Protein AF-A0A6L7IL02-F1 (afdb_monomer_lite)

Secondary structure (DSSP, 8-state):
-PPPHHHHHTSHHHHHHHTT--HHHHHHH--S-EEEE-SSEEEEEEEEEGGGTEEEEEEEEEETTEEEEEEE-

pLDDT: mean 82.88, std 12.12, range [37.5, 94.38]

Sequence (73 aa):
MKKSVIGFLDSEDFEKNIKGKRIEEIEKVLDFPLEKKCNEECIFILERYFFGLFRKRLYLYFHKGLVRDYFIG

Radius of gyration: 12.24 Å; chains: 1; bounding box: 36×22×29 Å

Foldseek 3Di:
DDDDPVVVCPDPVNVVLAFFDAPVSVVVVDPFDWDDDDQFKTKGFPDAPDVRPDTWIKIFGDDPRGGHDIDID

Structure (mmCIF, N/CA/C/O backbone):
data_AF-A0A6L7IL02-F1
#
_entry.id   AF-A0A6L7IL02-F1
#
loop_
_atom_site.group_PDB
_atom_site.id
_atom_site.type_symbol
_atom_site.label_atom_id
_atom_site.label_alt_id
_atom_site.label_comp_id
_atom_site.label_asym_id
_atom_site.label_entity_id
_atom_site.label_seq_id
_atom_site.pdbx_PDB_ins_code
_atom_site.Cartn_x
_atom_site.Cartn_y
_atom_site.Cartn_z
_atom_site.occupancy
_atom_site.B_iso_or_equiv
_atom_site.auth_seq_id
_atom_site.auth_comp_id
_atom_site.auth_asym_id
_atom_site.auth_atom_id
_atom_site.pdbx_PDB_model_num
ATOM 1 N N . MET A 1 1 ? 22.415 -9.625 0.713 1.00 37.50 1 MET A N 1
ATOM 2 C CA . MET A 1 1 ? 21.317 -9.935 -0.232 1.00 37.50 1 MET A CA 1
ATOM 3 C C . MET A 1 1 ? 20.181 -8.953 0.023 1.00 37.50 1 MET A C 1
ATOM 5 O O . MET A 1 1 ? 19.613 -8.995 1.105 1.00 37.50 1 MET A O 1
ATOM 9 N N . LYS A 1 2 ? 19.888 -8.025 -0.900 1.00 40.97 2 LYS A N 1
ATOM 10 C CA . LYS A 1 2 ? 18.682 -7.185 -0.788 1.00 40.97 2 LYS A CA 1
ATOM 11 C C . LYS A 1 2 ? 17.478 -8.087 -1.070 1.00 40.97 2 LYS A C 1
ATOM 13 O O . LYS A 1 2 ? 17.396 -8.630 -2.168 1.00 40.97 2 LYS A O 1
ATOM 18 N N . LYS A 1 3 ? 16.583 -8.290 -0.095 1.00 47.81 3 LYS A N 1
ATOM 19 C CA . LYS A 1 3 ? 15.253 -8.844 -0.390 1.00 47.81 3 LYS A CA 1
ATOM 20 C C . LYS A 1 3 ? 14.627 -7.928 -1.442 1.00 47.81 3 LYS A C 1
ATOM 22 O O . LYS A 1 3 ? 14.644 -6.711 -1.269 1.00 47.81 3 LYS A O 1
ATOM 27 N N . SER A 1 4 ? 14.151 -8.501 -2.546 1.00 60.06 4 SER A N 1
ATOM 28 C CA . SER A 1 4 ? 13.359 -7.742 -3.511 1.00 60.06 4 SER A CA 1
ATOM 29 C C . SER A 1 4 ? 12.174 -7.142 -2.759 1.00 60.06 4 SER A C 1
ATOM 31 O O . SER A 1 4 ? 11.509 -7.867 -2.018 1.00 60.06 4 SER A O 1
ATOM 33 N N . VAL A 1 5 ? 11.929 -5.840 -2.922 1.00 64.19 5 VAL A N 1
ATOM 34 C CA . VAL A 1 5 ? 10.793 -5.120 -2.312 1.00 64.19 5 VAL A CA 1
ATOM 35 C C . VAL A 1 5 ? 9.482 -5.882 -2.546 1.00 64.19 5 VAL A C 1
ATOM 37 O O . VAL A 1 5 ? 8.627 -5.952 -1.675 1.00 64.19 5 VAL A O 1
ATOM 40 N N . ILE A 1 6 ? 9.392 -6.574 -3.679 1.00 60.75 6 ILE A N 1
ATOM 41 C CA . ILE A 1 6 ? 8.278 -7.433 -4.080 1.00 60.75 6 ILE A CA 1
ATOM 42 C C . ILE A 1 6 ? 8.061 -8.597 -3.103 1.00 60.75 6 ILE A C 1
ATOM 44 O O . ILE A 1 6 ? 6.949 -8.809 -2.643 1.00 60.75 6 ILE A O 1
ATOM 48 N N . GLY A 1 7 ? 9.124 -9.308 -2.717 1.00 61.12 7 GLY A N 1
ATOM 49 C CA . GLY A 1 7 ? 9.010 -10.434 -1.784 1.00 61.12 7 GLY A CA 1
ATOM 50 C C . GLY A 1 7 ? 8.684 -10.010 -0.350 1.00 61.12 7 GLY A C 1
ATOM 51 O O . GLY A 1 7 ? 8.260 -10.837 0.448 1.00 61.12 7 GLY A O 1
ATOM 52 N N . PHE A 1 8 ? 8.895 -8.736 -0.007 1.00 69.00 8 PHE A N 1
ATOM 53 C CA . PHE A 1 8 ? 8.410 -8.170 1.249 1.00 69.00 8 PHE A CA 1
ATOM 54 C C . PHE A 1 8 ? 6.915 -7.846 1.161 1.00 69.00 8 PHE A C 1
ATOM 56 O O . PHE A 1 8 ? 6.179 -8.203 2.069 1.00 69.00 8 PHE A O 1
ATOM 63 N N . LEU A 1 9 ? 6.460 -7.228 0.069 1.00 69.44 9 LEU A N 1
ATOM 64 C CA . LEU A 1 9 ? 5.066 -6.802 -0.093 1.00 69.44 9 LEU A CA 1
ATOM 65 C C . LEU A 1 9 ? 4.082 -7.961 -0.313 1.00 69.44 9 LEU A C 1
ATOM 67 O O . LEU A 1 9 ? 2.935 -7.844 0.089 1.00 69.44 9 LEU A O 1
ATOM 71 N N . ASP A 1 10 ? 4.530 -9.082 -0.879 1.00 67.75 10 ASP A N 1
ATOM 72 C CA . ASP A 1 10 ? 3.726 -10.312 -1.004 1.00 67.75 10 ASP A CA 1
ATOM 73 C C . ASP A 1 10 ? 3.839 -11.238 0.227 1.00 67.75 10 ASP A C 1
ATOM 75 O O . ASP A 1 10 ? 3.415 -12.393 0.192 1.00 67.75 10 ASP A O 1
ATOM 79 N N . SER A 1 11 ? 4.451 -10.778 1.324 1.00 73.56 11 SER A N 1
ATOM 80 C CA . SER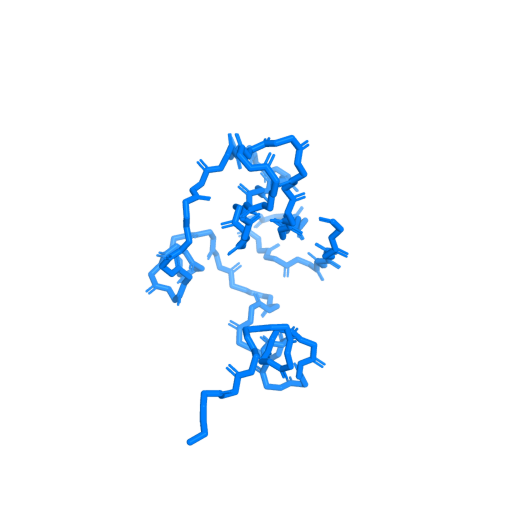 A 1 11 ? 4.579 -11.592 2.537 1.00 73.56 11 SER A CA 1
ATOM 81 C C . SER A 1 11 ? 3.341 -11.488 3.431 1.00 73.56 11 SER A C 1
ATOM 83 O O . SER A 1 11 ? 2.744 -10.419 3.566 1.00 73.56 11 SER A O 1
ATOM 85 N N . GLU A 1 12 ? 3.003 -12.575 4.136 1.00 74.12 12 GLU A N 1
ATOM 86 C CA . GLU A 1 12 ? 1.978 -12.541 5.194 1.00 74.12 12 GLU A CA 1
ATOM 87 C C . GLU A 1 12 ? 2.272 -11.474 6.258 1.00 74.12 12 GLU A C 1
ATOM 89 O O . GLU A 1 12 ? 1.356 -10.925 6.874 1.00 74.12 12 GLU A O 1
ATOM 94 N N . ASP A 1 13 ? 3.554 -11.184 6.486 1.00 77.00 13 ASP A N 1
ATOM 95 C CA . ASP A 1 13 ? 3.980 -10.146 7.415 1.00 77.00 13 ASP A CA 1
ATOM 96 C C . ASP A 1 13 ? 3.530 -8.772 6.933 1.00 77.00 13 ASP A C 1
ATOM 98 O O . ASP A 1 13 ? 3.022 -7.983 7.727 1.00 77.00 13 ASP A O 1
ATOM 102 N N . PHE A 1 14 ? 3.658 -8.477 5.639 1.00 80.75 14 PHE A N 1
ATOM 103 C CA . PHE A 1 14 ? 3.189 -7.212 5.092 1.00 80.75 14 PHE A CA 1
ATOM 104 C C . PHE A 1 14 ? 1.687 -7.058 5.275 1.00 80.75 14 PHE A C 1
ATOM 106 O O . PHE A 1 14 ? 1.253 -6.077 5.876 1.00 80.75 14 PHE A O 1
ATOM 113 N N . GLU A 1 15 ? 0.905 -8.055 4.862 1.00 82.75 15 GLU A N 1
ATOM 114 C CA . GLU A 1 15 ? -0.552 -8.023 4.979 1.00 82.75 15 GLU A CA 1
ATOM 115 C C . GLU A 1 15 ? -1.017 -7.764 6.422 1.00 82.75 15 GLU A C 1
ATOM 117 O O . GLU A 1 15 ? -1.877 -6.907 6.648 1.00 82.75 15 GLU A O 1
ATOM 122 N N . LYS A 1 16 ? -0.399 -8.426 7.409 1.00 82.50 16 LYS A N 1
ATOM 123 C CA . LYS A 1 16 ? -0.668 -8.205 8.843 1.00 82.50 16 LYS A CA 1
ATOM 124 C C . LYS A 1 16 ? -0.309 -6.792 9.310 1.00 82.50 16 LYS A C 1
ATOM 126 O O . LYS A 1 16 ? -0.939 -6.280 10.232 1.00 82.50 16 LYS A O 1
ATOM 131 N N . ASN A 1 17 ? 0.695 -6.169 8.696 1.00 83.25 17 ASN A N 1
ATOM 132 C CA . ASN A 1 17 ? 1.146 -4.824 9.043 1.00 83.25 17 ASN A CA 1
ATOM 133 C C . ASN A 1 17 ? 0.324 -3.713 8.376 1.00 83.25 17 ASN A C 1
ATOM 135 O O . ASN A 1 17 ? 0.323 -2.600 8.899 1.00 83.25 17 ASN A O 1
ATOM 139 N N . ILE A 1 18 ? -0.375 -3.989 7.269 1.00 88.31 18 ILE A N 1
ATOM 140 C CA . ILE A 1 18 ? -1.179 -2.982 6.559 1.00 88.31 18 ILE A CA 1
ATOM 141 C C . ILE A 1 18 ? -2.687 -3.103 6.787 1.00 88.31 18 ILE A C 1
ATOM 143 O O . ILE A 1 18 ? -3.355 -2.074 6.897 1.00 88.31 18 ILE A O 1
ATOM 147 N N . LYS A 1 19 ? -3.262 -4.311 6.882 1.00 89.69 19 LYS A N 1
ATOM 148 C CA . LYS A 1 19 ? -4.717 -4.462 7.043 1.00 89.69 19 LYS A CA 1
ATOM 149 C C . LYS A 1 19 ? -5.186 -3.892 8.381 1.00 89.69 19 LYS A C 1
ATOM 151 O O . LYS A 1 19 ? -4.578 -4.097 9.427 1.00 89.69 19 LYS A O 1
ATOM 156 N N . GLY A 1 20 ? -6.294 -3.156 8.342 1.00 91.56 20 GLY A N 1
ATOM 157 C CA . GLY A 1 20 ? -6.875 -2.499 9.510 1.00 91.56 20 GLY A CA 1
ATOM 158 C C . GLY A 1 20 ? -6.144 -1.232 9.963 1.00 91.56 20 GLY A C 1
ATOM 159 O O . GLY A 1 20 ? -6.560 -0.635 10.953 1.00 91.56 20 GLY A O 1
ATOM 160 N N . LYS A 1 21 ? -5.091 -0.794 9.263 1.00 91.31 21 LYS A N 1
ATOM 161 C CA . LYS A 1 21 ? -4.370 0.446 9.578 1.00 91.31 21 LYS A CA 1
ATOM 162 C C . LYS A 1 21 ? -5.010 1.670 8.946 1.00 91.31 21 LYS A C 1
ATOM 164 O O . LYS A 1 21 ? -5.664 1.583 7.904 1.00 91.31 21 LYS A O 1
ATOM 169 N N . ARG A 1 22 ? -4.798 2.828 9.572 1.00 91.44 22 ARG A N 1
ATOM 170 C CA . ARG A 1 22 ? -5.148 4.131 8.992 1.00 91.44 22 ARG A CA 1
ATOM 171 C C . ARG A 1 22 ? -4.092 4.577 7.993 1.00 91.44 22 ARG A C 1
ATOM 173 O O . ARG A 1 22 ? -2.927 4.204 8.096 1.00 91.44 22 ARG A O 1
ATOM 180 N N . ILE A 1 23 ? -4.481 5.457 7.077 1.00 85.94 23 ILE A N 1
ATOM 181 C CA . ILE A 1 23 ? -3.569 6.000 6.063 1.00 85.94 23 ILE A CA 1
ATOM 182 C C . ILE A 1 23 ? -2.332 6.681 6.669 1.00 85.94 23 ILE A C 1
ATOM 184 O O . ILE A 1 23 ? -1.236 6.519 6.155 1.00 85.94 23 ILE A O 1
ATOM 188 N N . GLU A 1 24 ? -2.489 7.364 7.803 1.00 87.38 24 GLU A N 1
ATOM 189 C CA . GLU A 1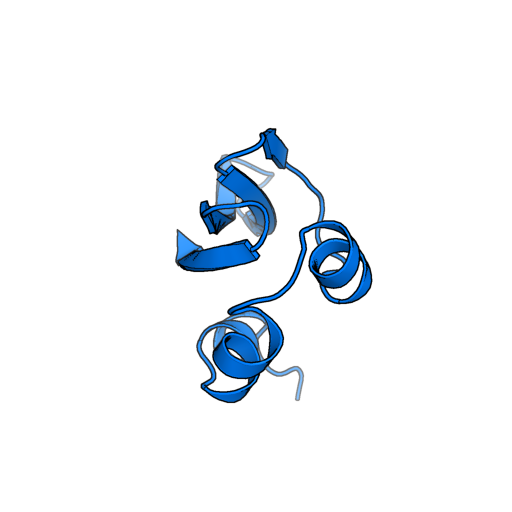 24 ? -1.404 8.047 8.523 1.00 87.38 24 GLU A CA 1
ATOM 190 C C . GLU A 1 24 ? -0.392 7.069 9.137 1.00 87.38 24 GLU A C 1
ATOM 192 O O . GLU A 1 24 ? 0.780 7.399 9.299 1.00 87.38 24 GLU A O 1
ATOM 197 N N . GLU A 1 25 ? -0.844 5.872 9.522 1.00 87.50 25 GLU A N 1
ATOM 198 C CA . GLU A 1 25 ? 0.038 4.803 9.998 1.00 87.50 25 GLU A CA 1
ATOM 199 C C . GLU A 1 25 ? 0.766 4.168 8.815 1.00 87.50 25 GLU A C 1
ATOM 201 O O . GLU A 1 25 ? 1.972 3.947 8.879 1.00 87.50 25 GLU A O 1
ATOM 206 N N . ILE A 1 26 ? 0.041 3.933 7.719 1.00 86.06 26 ILE A N 1
ATOM 207 C CA . ILE A 1 26 ? 0.590 3.389 6.480 1.00 86.06 26 ILE A CA 1
ATOM 208 C C . ILE A 1 26 ? 1.672 4.310 5.910 1.00 86.06 26 ILE A C 1
ATOM 210 O O . ILE A 1 26 ? 2.741 3.821 5.585 1.00 86.06 26 ILE A O 1
ATOM 214 N N . GLU A 1 27 ? 1.443 5.622 5.830 1.00 82.50 27 GLU A N 1
ATOM 215 C CA . GLU A 1 27 ? 2.422 6.594 5.310 1.00 82.50 27 GLU A CA 1
ATOM 216 C C . GLU A 1 27 ? 3.707 6.656 6.149 1.00 82.50 27 GLU A C 1
ATOM 218 O O . GLU A 1 27 ? 4.760 7.004 5.631 1.00 82.50 27 GLU A O 1
ATOM 223 N N . LYS A 1 28 ? 3.649 6.298 7.438 1.00 80.94 28 LYS A N 1
ATOM 224 C CA . LYS A 1 28 ? 4.846 6.198 8.292 1.00 80.94 28 LYS A CA 1
ATOM 225 C C . LYS A 1 28 ? 5.617 4.897 8.081 1.00 80.94 28 LYS A C 1
ATOM 227 O O . LYS A 1 28 ? 6.819 4.864 8.319 1.00 80.94 28 LYS A O 1
ATOM 232 N N . VAL A 1 29 ? 4.920 3.823 7.711 1.00 79.06 29 VAL A N 1
ATOM 233 C CA . VAL A 1 29 ? 5.508 2.492 7.480 1.00 79.06 29 VAL A CA 1
ATOM 234 C C . VAL A 1 29 ? 6.029 2.367 6.048 1.00 79.06 29 VAL A C 1
ATOM 236 O O . VAL A 1 29 ? 7.062 1.745 5.810 1.00 79.06 29 VAL A O 1
ATOM 239 N N . LEU A 1 30 ? 5.310 2.955 5.095 1.00 80.75 30 LEU A N 1
ATOM 240 C CA . LEU A 1 30 ? 5.624 2.955 3.678 1.00 80.75 30 LEU A CA 1
ATOM 241 C C . LEU A 1 30 ? 6.365 4.237 3.313 1.00 80.75 30 LEU A C 1
ATOM 243 O O . LEU A 1 30 ? 5.749 5.267 3.060 1.00 80.75 30 LEU A O 1
ATOM 247 N N . ASP A 1 31 ? 7.683 4.142 3.184 1.00 81.19 31 ASP A N 1
ATOM 248 C CA . ASP A 1 31 ? 8.519 5.219 2.641 1.00 81.19 31 ASP A CA 1
ATOM 249 C C . ASP A 1 31 ? 8.489 5.232 1.095 1.00 81.19 31 ASP A C 1
ATOM 251 O O . ASP A 1 31 ? 9.515 5.301 0.417 1.00 81.19 31 ASP A O 1
ATOM 255 N N . PHE A 1 32 ? 7.294 5.073 0.513 1.00 85.88 32 PHE A N 1
ATOM 256 C CA . PHE A 1 32 ? 7.086 5.075 -0.935 1.00 85.88 32 PHE A CA 1
ATOM 257 C C . PHE A 1 32 ? 6.457 6.391 -1.398 1.00 85.88 32 PHE A C 1
ATOM 259 O O . PHE A 1 32 ? 5.584 6.935 -0.719 1.00 85.88 32 PHE A O 1
ATOM 266 N N . PRO A 1 33 ? 6.820 6.891 -2.593 1.00 87.88 33 PRO A N 1
ATOM 267 C CA . PRO A 1 33 ? 6.167 8.051 -3.177 1.00 87.88 33 PRO A CA 1
ATOM 268 C C . PRO A 1 33 ? 4.660 7.838 -3.343 1.00 87.88 33 PRO A C 1
ATOM 270 O O . PRO A 1 33 ? 4.221 6.895 -4.003 1.00 87.88 33 PRO A O 1
ATOM 273 N N . LEU A 1 34 ? 3.875 8.761 -2.798 1.00 89.94 34 LEU A N 1
ATOM 274 C CA . LEU A 1 34 ? 2.429 8.798 -2.966 1.00 89.94 34 LEU A CA 1
ATOM 275 C C . LEU A 1 34 ? 2.068 9.322 -4.368 1.00 89.94 34 LEU A C 1
ATOM 277 O O . LEU A 1 34 ? 2.515 10.397 -4.765 1.00 89.94 34 LEU A O 1
ATOM 281 N N . GLU A 1 35 ? 1.252 8.580 -5.118 1.00 90.69 35 GLU A N 1
ATOM 282 C CA . GLU A 1 35 ? 0.720 9.013 -6.423 1.00 90.69 35 GLU A CA 1
ATOM 283 C C . GLU A 1 35 ? -0.701 9.565 -6.302 1.00 90.69 35 GLU A C 1
ATOM 285 O O . GLU A 1 35 ? -1.034 10.554 -6.952 1.00 90.69 35 GLU A O 1
ATOM 290 N N . LYS A 1 36 ? -1.540 8.946 -5.463 1.00 89.94 36 LYS A N 1
ATOM 291 C CA . LYS A 1 36 ? -2.942 9.341 -5.272 1.00 89.94 36 LYS A CA 1
ATOM 292 C C . LYS A 1 36 ? -3.396 9.035 -3.849 1.00 89.94 36 LYS A C 1
ATOM 294 O O . LYS A 1 36 ? -3.092 7.968 -3.329 1.00 89.94 36 LYS A O 1
ATOM 299 N N . LYS A 1 37 ? -4.178 9.937 -3.251 1.00 90.75 37 LYS A N 1
ATOM 300 C CA . LYS A 1 37 ? -4.800 9.755 -1.931 1.00 90.75 37 LYS A CA 1
ATOM 301 C C . LYS A 1 37 ? -6.233 10.267 -1.940 1.00 90.75 37 LYS A C 1
ATOM 303 O O . LYS A 1 37 ? -6.482 11.433 -2.240 1.00 90.75 37 LYS A O 1
ATOM 308 N N . CYS A 1 38 ? -7.167 9.381 -1.625 1.00 87.69 38 CYS A N 1
ATOM 309 C CA . CYS A 1 38 ? -8.596 9.638 -1.501 1.00 87.69 38 CYS A CA 1
ATOM 310 C C . CYS A 1 38 ? -9.154 8.867 -0.291 1.00 87.69 38 CYS A C 1
ATOM 312 O O . CYS A 1 38 ? -8.473 8.032 0.298 1.00 87.69 38 CYS A O 1
ATOM 314 N N . ASN A 1 39 ? -10.409 9.130 0.079 1.00 87.38 39 ASN A N 1
ATOM 315 C CA . ASN A 1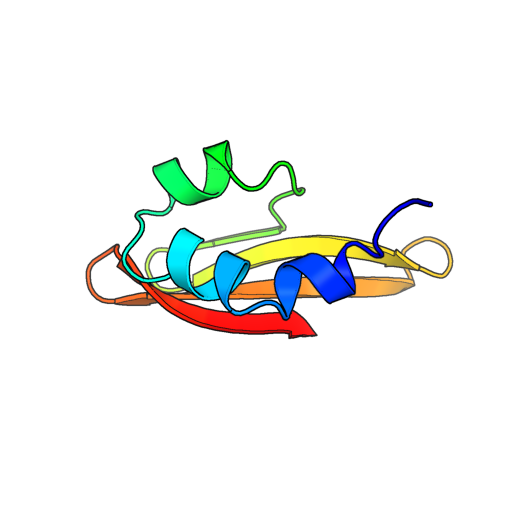 39 ? -11.027 8.513 1.263 1.00 87.38 39 ASN A CA 1
ATOM 316 C C . ASN A 1 39 ? -11.214 6.989 1.148 1.00 87.38 39 ASN A C 1
ATOM 318 O O . ASN A 1 39 ? -11.296 6.305 2.166 1.00 87.38 39 ASN A O 1
ATOM 322 N N . GLU A 1 40 ? -11.297 6.470 -0.076 1.00 90.75 40 GLU A N 1
ATOM 323 C CA . GLU A 1 40 ? -11.557 5.054 -0.366 1.00 90.75 40 GLU A CA 1
ATOM 324 C C . GLU A 1 40 ? -10.338 4.336 -0.962 1.00 90.75 40 GLU A C 1
ATOM 326 O O . GLU A 1 40 ? -10.297 3.109 -0.995 1.00 90.75 40 GLU A O 1
ATOM 331 N N . GLU A 1 41 ? -9.333 5.086 -1.418 1.00 92.62 41 GLU A N 1
ATOM 332 C CA . GLU A 1 41 ? -8.213 4.573 -2.205 1.00 92.62 41 GLU A CA 1
ATOM 333 C C . GLU A 1 41 ? -6.933 5.368 -1.926 1.00 92.62 41 GLU A C 1
ATOM 335 O O . GLU A 1 41 ? -6.947 6.601 -1.892 1.00 92.62 41 GLU A O 1
ATOM 340 N N . CYS A 1 42 ? -5.806 4.669 -1.821 1.00 93.44 42 CYS A N 1
ATOM 341 C CA . CYS A 1 42 ? -4.473 5.259 -1.811 1.00 93.44 42 CYS A CA 1
ATOM 342 C C . CYS A 1 42 ? -3.550 4.485 -2.756 1.00 93.44 42 CYS A C 1
ATOM 344 O O . CYS A 1 42 ? -3.561 3.256 -2.747 1.00 93.44 42 CYS A O 1
ATOM 346 N N . ILE A 1 43 ? -2.758 5.189 -3.563 1.00 93.31 43 ILE A N 1
ATOM 347 C CA . ILE A 1 43 ? -1.832 4.593 -4.528 1.00 93.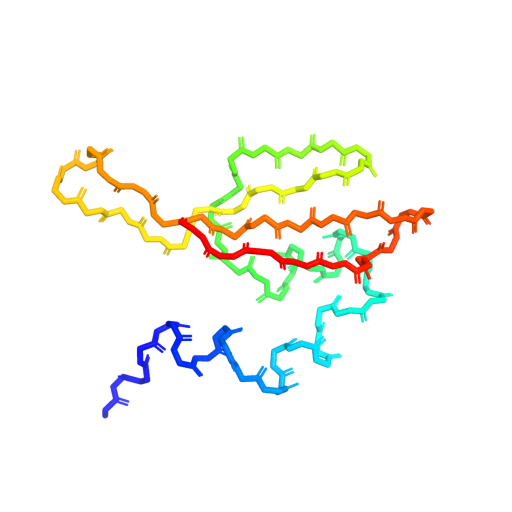31 43 ILE A CA 1
ATOM 348 C C . ILE A 1 43 ? -0.414 5.066 -4.222 1.00 93.31 43 ILE A C 1
ATOM 350 O O . ILE A 1 43 ? -0.136 6.268 -4.256 1.00 93.31 43 ILE A O 1
ATOM 354 N N . PHE A 1 44 ? 0.491 4.117 -3.999 1.00 91.62 44 PHE A N 1
ATOM 355 C CA . PHE A 1 44 ? 1.924 4.350 -3.833 1.00 91.62 44 PHE A CA 1
ATOM 356 C C . PHE A 1 44 ? 2.699 3.818 -5.037 1.00 91.62 44 PHE A C 1
ATOM 358 O O . PHE A 1 44 ? 2.364 2.768 -5.580 1.00 91.62 44 PHE A O 1
ATOM 365 N N . ILE A 1 45 ? 3.764 4.507 -5.440 1.00 90.44 45 ILE A N 1
ATOM 366 C CA . ILE A 1 45 ? 4.688 4.029 -6.474 1.00 90.44 45 ILE A CA 1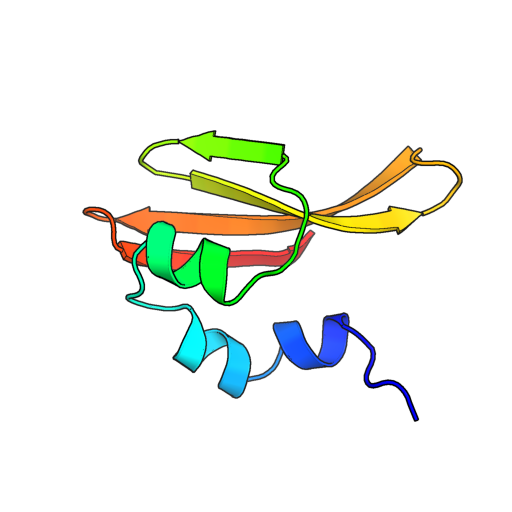
ATOM 367 C C . ILE A 1 45 ? 5.784 3.223 -5.788 1.00 90.44 45 ILE A C 1
ATOM 369 O O . ILE A 1 45 ? 6.617 3.780 -5.082 1.00 90.44 45 ILE A O 1
ATOM 373 N N . LEU A 1 46 ? 5.802 1.919 -6.037 1.00 87.81 46 LEU A N 1
ATOM 374 C CA . LEU A 1 46 ? 6.804 1.008 -5.493 1.00 87.81 46 LEU A CA 1
ATOM 375 C C . LEU A 1 46 ? 8.111 1.077 -6.280 1.00 87.81 46 LEU A C 1
ATOM 377 O O . LEU A 1 46 ? 9.193 1.124 -5.703 1.00 87.81 46 LEU A O 1
ATOM 381 N N . GLU A 1 47 ? 8.013 1.076 -7.610 1.00 85.19 47 GLU A N 1
ATOM 382 C CA . GLU A 1 47 ? 9.180 1.075 -8.488 1.00 85.19 47 GLU A CA 1
ATOM 383 C C . GLU A 1 47 ? 8.852 1.715 -9.840 1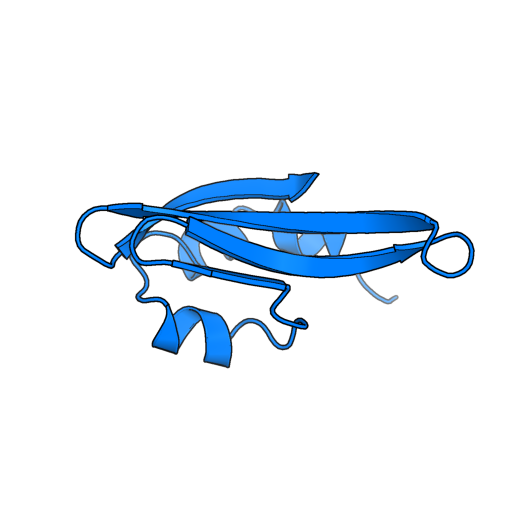.00 85.19 47 GLU A C 1
ATOM 385 O O . GLU A 1 47 ? 7.711 1.688 -10.312 1.00 85.19 47 GLU A O 1
ATOM 390 N N . ARG A 1 48 ? 9.864 2.314 -10.472 1.00 84.12 48 ARG A N 1
ATOM 391 C CA . ARG A 1 48 ? 9.776 2.875 -11.824 1.00 84.12 48 ARG A CA 1
ATOM 392 C C . ARG A 1 48 ? 10.781 2.147 -12.708 1.00 84.12 48 ARG A C 1
ATOM 394 O O . ARG A 1 48 ? 11.967 2.140 -12.397 1.00 84.12 48 ARG A O 1
ATOM 401 N N . TYR A 1 49 ? 10.319 1.595 -13.823 1.00 80.69 49 TYR A N 1
ATOM 402 C CA . TYR A 1 49 ? 11.163 0.925 -14.813 1.00 80.69 49 TYR A CA 1
ATOM 403 C C . TYR A 1 49 ? 11.161 1.688 -16.141 1.00 80.69 49 TYR A C 1
ATOM 405 O O . TYR A 1 49 ? 10.292 2.529 -16.388 1.00 80.69 49 TYR A O 1
ATOM 413 N N . PHE A 1 50 ? 12.147 1.387 -16.995 1.00 77.31 50 PHE A N 1
ATOM 414 C CA . PHE A 1 50 ? 12.312 1.951 -18.343 1.00 77.31 50 PHE A CA 1
ATOM 415 C C . PHE A 1 50 ? 12.095 3.473 -18.392 1.00 77.31 50 PHE A C 1
ATOM 417 O O . PHE A 1 50 ? 11.150 3.954 -19.008 1.00 77.31 50 PHE A O 1
ATOM 424 N N . PHE A 1 51 ? 12.930 4.246 -17.690 1.00 73.19 51 PHE A N 1
ATOM 425 C CA . PHE A 1 51 ? 12.850 5.718 -17.671 1.00 73.19 51 PHE A CA 1
ATOM 426 C C . PHE A 1 51 ? 11.471 6.295 -17.268 1.00 73.19 51 PHE A C 1
ATOM 428 O O . PHE A 1 51 ? 11.148 7.434 -17.591 1.00 73.19 51 PHE A O 1
ATOM 435 N N . GLY A 1 52 ? 10.658 5.535 -16.521 1.00 69.94 52 GLY A N 1
ATOM 436 C CA . GLY A 1 52 ? 9.356 5.975 -16.005 1.00 69.94 52 GLY A CA 1
ATOM 437 C C . GLY A 1 52 ? 8.148 5.579 -16.856 1.00 69.94 52 GLY A C 1
ATOM 438 O O . GLY A 1 52 ? 7.028 5.932 -16.476 1.00 69.94 52 GLY A O 1
ATOM 439 N N . LEU A 1 53 ? 8.358 4.835 -17.950 1.00 78.12 53 LEU A N 1
ATOM 440 C CA . LEU A 1 53 ? 7.293 4.265 -18.785 1.00 78.12 53 LEU A CA 1
ATOM 441 C C . LEU A 1 53 ? 6.447 3.247 -18.023 1.00 78.12 53 LEU A C 1
ATOM 443 O O . LEU A 1 53 ? 5.225 3.252 -18.141 1.00 78.12 53 LEU A O 1
ATOM 447 N N . PHE A 1 54 ? 7.089 2.410 -17.209 1.00 80.38 54 PHE A N 1
ATOM 448 C CA . PHE A 1 54 ? 6.391 1.428 -16.388 1.00 80.38 54 PHE A CA 1
ATOM 449 C C . PHE A 1 54 ? 6.524 1.800 -14.920 1.00 80.38 54 PHE A C 1
ATOM 451 O O . PHE A 1 54 ? 7.603 2.160 -14.441 1.00 80.38 54 PHE A O 1
ATOM 458 N N . ARG A 1 55 ? 5.408 1.719 -14.200 1.00 85.81 55 ARG A N 1
ATOM 459 C CA . ARG A 1 55 ? 5.342 1.992 -12.768 1.00 85.81 55 ARG A CA 1
ATOM 460 C C . ARG A 1 55 ? 4.678 0.811 -12.106 1.00 85.81 55 ARG A C 1
ATOM 462 O O . ARG A 1 55 ? 3.567 0.466 -12.489 1.00 85.81 55 ARG A O 1
ATOM 469 N N . LYS A 1 56 ? 5.357 0.252 -11.113 1.00 87.81 56 LYS A N 1
ATOM 470 C CA . LYS A 1 56 ? 4.751 -0.690 -10.189 1.00 87.81 56 LYS A CA 1
ATOM 471 C C . LYS A 1 56 ? 4.107 0.100 -9.062 1.00 87.81 56 LYS A C 1
ATOM 473 O O . LYS A 1 56 ? 4.754 0.961 -8.459 1.00 87.81 56 LYS A O 1
ATOM 478 N N . ARG A 1 57 ? 2.842 -0.172 -8.804 1.00 91.94 57 ARG A N 1
ATOM 479 C CA . ARG A 1 57 ? 1.974 0.550 -7.888 1.00 91.94 57 ARG A CA 1
ATOM 480 C C . ARG A 1 57 ? 1.440 -0.389 -6.823 1.00 91.94 57 ARG A C 1
ATOM 482 O O . ARG A 1 57 ? 1.147 -1.551 -7.086 1.00 91.94 57 ARG A O 1
ATOM 489 N N . LEU A 1 58 ? 1.300 0.147 -5.623 1.00 91.31 58 LEU A N 1
ATOM 490 C CA . LEU A 1 58 ? 0.540 -0.449 -4.539 1.00 91.31 58 LEU A CA 1
ATOM 491 C C . LEU A 1 58 ? -0.755 0.336 -4.402 1.00 91.31 58 LEU A C 1
ATOM 493 O O . LEU A 1 58 ? -0.730 1.522 -4.085 1.00 91.31 58 LEU A O 1
ATOM 497 N N . TYR A 1 59 ? -1.865 -0.345 -4.614 1.00 92.94 59 TYR A N 1
ATOM 498 C CA . TYR A 1 59 ? -3.212 0.148 -4.407 1.00 92.94 59 TYR A CA 1
ATOM 499 C C . TYR A 1 59 ? -3.680 -0.324 -3.036 1.00 92.94 59 TYR A C 1
ATOM 501 O O . TYR A 1 59 ? -3.624 -1.514 -2.740 1.00 92.94 59 TYR A O 1
ATOM 509 N N . LEU A 1 60 ? -4.142 0.597 -2.203 1.00 93.62 60 LEU A N 1
ATOM 510 C CA . LEU A 1 60 ? -4.761 0.313 -0.916 1.00 93.62 60 LEU A CA 1
ATOM 511 C C . LEU A 1 60 ? -6.211 0.766 -0.961 1.00 93.62 60 LEU A C 1
ATOM 513 O O . LEU A 1 60 ? -6.491 1.921 -1.285 1.00 93.62 60 LEU A O 1
ATOM 517 N N . TYR A 1 61 ? -7.116 -0.129 -0.589 1.00 94.38 61 TYR A N 1
ATOM 518 C CA . TYR A 1 61 ? -8.548 0.124 -0.547 1.00 94.38 61 TYR A CA 1
ATOM 519 C C . TYR A 1 61 ? -9.005 0.272 0.896 1.00 94.38 61 TYR A C 1
ATOM 521 O O . TYR A 1 61 ? -8.717 -0.575 1.747 1.00 94.38 61 TYR A O 1
ATOM 529 N N . PHE A 1 62 ? -9.747 1.338 1.171 1.00 93.88 62 PHE A N 1
ATOM 530 C CA . PHE A 1 62 ? -10.159 1.707 2.517 1.00 93.88 62 PHE A CA 1
ATOM 531 C C . PHE A 1 62 ? -11.656 1.499 2.715 1.00 93.88 62 PHE A C 1
ATOM 533 O O . PHE A 1 62 ? -12.478 1.765 1.842 1.00 93.88 62 PHE A O 1
ATOM 540 N N . HIS A 1 63 ? -12.024 1.067 3.917 1.00 93.19 63 HIS A N 1
ATOM 541 C CA . HIS A 1 63 ? -13.398 1.060 4.388 1.00 93.19 63 HIS A CA 1
ATOM 542 C C . HIS A 1 63 ? -13.447 1.702 5.772 1.00 93.19 63 HIS A C 1
ATOM 544 O O . HIS A 1 63 ? -12.738 1.276 6.682 1.00 93.19 63 HIS A O 1
ATOM 550 N N . LYS A 1 64 ? -14.271 2.747 5.934 1.00 91.94 64 LYS A N 1
ATOM 551 C CA . LYS A 1 64 ? -14.368 3.529 7.184 1.00 91.94 64 LYS A CA 1
ATOM 552 C C . LYS A 1 64 ? -13.002 4.044 7.683 1.00 91.94 64 LYS A C 1
ATOM 554 O O . LYS A 1 64 ? -12.748 4.083 8.883 1.00 91.94 64 LYS A O 1
ATOM 559 N N . GLY A 1 65 ? -12.119 4.422 6.754 1.00 89.19 65 GLY A N 1
ATOM 560 C CA . GLY A 1 65 ? -10.784 4.952 7.056 1.00 89.19 65 GLY A CA 1
ATOM 561 C C . GLY A 1 65 ? -9.728 3.905 7.432 1.00 89.19 65 GLY A C 1
ATOM 562 O O . GLY A 1 65 ? -8.622 4.286 7.813 1.00 89.19 65 GLY A O 1
ATOM 563 N N . LEU A 1 66 ? -10.042 2.611 7.321 1.00 93.06 66 LEU A N 1
ATOM 564 C CA . LEU A 1 66 ? -9.118 1.505 7.584 1.00 93.06 66 LEU A CA 1
ATOM 565 C C . LEU A 1 66 ? -8.823 0.740 6.296 1.00 93.06 66 LEU A C 1
ATOM 567 O O . LEU A 1 66 ? -9.737 0.517 5.501 1.00 93.06 66 LEU A O 1
ATOM 571 N N . VAL A 1 67 ? -7.578 0.304 6.104 1.00 93.56 67 VAL A N 1
ATOM 572 C CA . VAL A 1 67 ? -7.207 -0.563 4.976 1.00 93.56 67 VAL A CA 1
ATOM 573 C C . VAL A 1 67 ? -7.986 -1.872 5.075 1.00 93.56 67 VAL A C 1
ATOM 575 O O . VAL A 1 67 ? -7.848 -2.627 6.039 1.00 93.56 67 VAL A O 1
ATOM 578 N N . ARG A 1 68 ? -8.804 -2.144 4.063 1.00 93.88 68 ARG A N 1
ATOM 579 C CA . ARG A 1 68 ? -9.558 -3.389 3.916 1.00 93.88 68 ARG A CA 1
ATOM 580 C C . ARG A 1 68 ? -8.816 -4.371 3.024 1.00 93.88 68 ARG A C 1
ATOM 582 O O . ARG A 1 68 ? -8.767 -5.557 3.340 1.00 93.88 68 ARG A O 1
ATOM 589 N N . ASP A 1 69 ? -8.281 -3.870 1.918 1.00 92.00 69 ASP A N 1
ATOM 590 C CA . ASP A 1 69 ? -7.682 -4.695 0.879 1.00 92.00 69 ASP A CA 1
ATOM 591 C C . ASP A 1 69 ? -6.544 -3.962 0.168 1.00 92.00 69 ASP A C 1
ATOM 593 O O . ASP A 1 69 ? -6.411 -2.741 0.299 1.00 92.00 69 ASP A O 1
ATOM 597 N N . TYR A 1 70 ? -5.735 -4.703 -0.582 1.00 91.75 70 TYR A N 1
ATOM 598 C CA . TYR A 1 70 ? -4.652 -4.140 -1.375 1.00 91.75 70 TYR A CA 1
ATOM 599 C C . TYR A 1 70 ? -4.437 -4.899 -2.683 1.00 91.75 70 TYR A C 1
ATOM 601 O O . TYR A 1 70 ? -4.789 -6.066 -2.822 1.00 91.75 70 TYR A O 1
ATOM 609 N N . PHE A 1 71 ? -3.837 -4.216 -3.650 1.00 90.44 71 PHE A N 1
ATOM 610 C CA . PHE A 1 71 ? -3.452 -4.789 -4.930 1.00 90.44 71 PHE A CA 1
ATOM 611 C C . PHE A 1 71 ? -2.098 -4.229 -5.366 1.00 90.44 71 PHE A C 1
ATOM 613 O O . PHE A 1 71 ? -1.800 -3.059 -5.133 1.00 90.44 71 PHE A O 1
ATOM 620 N N . ILE A 1 72 ? -1.270 -5.055 -6.001 1.00 88.94 72 ILE A N 1
ATOM 621 C CA . ILE A 1 72 ? 0.042 -4.659 -6.517 1.00 88.94 72 ILE A CA 1
ATOM 622 C C . ILE A 1 72 ? 0.048 -4.901 -8.025 1.00 88.94 72 ILE A C 1
ATOM 624 O O . ILE A 1 72 ? -0.131 -6.037 -8.460 1.00 88.94 72 ILE A O 1
ATOM 628 N N . GLY A 1 73 ? 0.271 -3.846 -8.812 1.00 85.44 73 GLY A N 1
ATOM 629 C CA . GLY A 1 73 ? 0.196 -3.887 -10.279 1.00 85.44 73 GLY A CA 1
ATOM 630 C C . GLY A 1 73 ? 1.165 -2.953 -10.972 1.00 85.44 73 GLY A C 1
ATOM 631 O O . GLY A 1 73 ? 1.534 -1.930 -10.363 1.00 85.44 73 GLY A O 1
#